Protein AF-X1NM64-F1 (afdb_monomer_lite)

Secondary structure (DSSP, 8-state):
-PPPPPEEEEEEEEETTEEEEEEEEE--TT--B----EEE-SSSSS--EEEEEBTTSEEEEEEEEETTEEEEEEEEE-S-S---EEEEE--SSSSS--EEEEEEE-TTT--EEEEEEEEEETTEEEEEEEEEE-S--

InterPro domains:
  IPR028994 Integrin alpha, N-terminal [SSF69318] (7-104)

Sequence (137 aa):
MLGDYIHLHVYESIGDNLYDKIAEITTSATHNSSSTLAFGDFDLDGQNEFVFGYTGGEYSIFECIGNNSYQEIILQTLSTLNIKDCFSVPDADGDGKIEFVVKGFVIPSAEIHAFIFEAIGDNTYEIIKTFNFPGGD

Foldseek 3Di:
DQADKDWDWDWDDPDDPDIDGLDTDIDHSNFHFAEDKAKQPQQPPPWMKIKGHGQAQWIWIKIDPDRSDIDTLDIDGDPAGAFYYKYKAQPPPVPRGIKIWTWHADPPFRKIKIFIWGDPHVSRIDGPDIDIDTPDD

pLDDT: mean 91.4, std 10.22, range [45.72, 98.56]

Organism: NCBI:txid412755

Radius of gyration: 15.7 Å; chains: 1; bounding box: 40×33×40 Å

Structure (mmCIF, N/CA/C/O backbone):
data_AF-X1NM64-F1
#
_entry.id   AF-X1NM64-F1
#
loop_
_atom_site.group_PDB
_atom_site.id
_atom_site.type_symbol
_atom_site.label_atom_id
_atom_site.label_alt_id
_atom_site.label_comp_id
_atom_site.label_asym_id
_atom_site.label_entity_id
_atom_site.label_seq_id
_atom_site.pdbx_PDB_ins_code
_atom_site.Cartn_x
_atom_site.Cartn_y
_atom_site.Cartn_z
_atom_site.occupancy
_atom_site.B_iso_or_equiv
_atom_site.auth_seq_id
_atom_site.auth_comp_id
_atom_site.auth_asym_id
_atom_site.auth_atom_id
_atom_site.pdbx_PDB_model_num
ATOM 1 N N . MET A 1 1 ? -0.684 15.856 -18.263 1.00 45.72 1 MET A N 1
ATOM 2 C CA . MET A 1 1 ? -1.879 15.157 -17.757 1.00 45.72 1 MET A CA 1
ATOM 3 C C . MET A 1 1 ? -2.063 15.662 -16.338 1.00 45.72 1 MET A C 1
ATOM 5 O O . MET A 1 1 ? -1.090 15.599 -15.599 1.00 45.72 1 MET A O 1
ATOM 9 N N . LEU A 1 2 ? -3.194 16.295 -16.011 1.00 51.62 2 LEU A N 1
ATOM 10 C CA . LEU A 1 2 ? -3.548 16.506 -14.601 1.00 51.62 2 LEU A CA 1
ATOM 11 C C . LEU A 1 2 ? -3.734 15.092 -14.031 1.00 51.62 2 LEU A C 1
ATOM 13 O O . LEU A 1 2 ? -4.363 14.286 -14.715 1.00 51.62 2 LEU A O 1
ATOM 17 N N . GLY A 1 3 ? -3.094 14.754 -12.917 1.00 56.97 3 GLY A N 1
ATOM 18 C CA . GLY A 1 3 ? -3.275 13.432 -12.329 1.00 56.97 3 GLY A CA 1
ATOM 19 C C . GLY A 1 3 ? -4.688 13.278 -11.766 1.00 56.97 3 GLY A C 1
ATOM 20 O O . GLY A 1 3 ? -5.370 14.270 -11.494 1.00 56.97 3 GLY A O 1
ATOM 21 N N . ASP A 1 4 ? -5.129 12.037 -11.623 1.00 64.44 4 ASP A N 1
ATOM 22 C CA . ASP A 1 4 ? -6.408 11.722 -10.992 1.00 64.44 4 ASP A CA 1
ATOM 23 C C . ASP A 1 4 ? -6.300 11.815 -9.463 1.00 64.44 4 ASP A C 1
ATOM 25 O O . ASP A 1 4 ? -5.242 11.600 -8.876 1.00 64.44 4 ASP A O 1
ATOM 29 N N . TYR A 1 5 ? -7.405 12.153 -8.805 1.00 70.62 5 TYR A N 1
ATOM 30 C CA . TYR A 1 5 ? -7.510 12.045 -7.353 1.00 70.62 5 TYR A CA 1
ATOM 31 C C . TYR A 1 5 ? -7.795 10.593 -6.974 1.00 70.62 5 TYR A C 1
ATOM 33 O O . TYR A 1 5 ? -8.625 9.936 -7.607 1.00 70.62 5 TYR A O 1
ATOM 41 N N . ILE A 1 6 ? -7.186 10.110 -5.894 1.00 76.44 6 ILE A N 1
ATOM 42 C CA . ILE A 1 6 ? -7.747 8.968 -5.172 1.00 76.44 6 ILE A CA 1
ATOM 43 C C . ILE A 1 6 ? -8.760 9.507 -4.188 1.00 76.44 6 ILE A C 1
ATOM 45 O O . ILE A 1 6 ? -8.446 10.431 -3.447 1.00 76.44 6 ILE A O 1
ATOM 49 N N . HIS A 1 7 ? -9.927 8.877 -4.146 1.00 85.25 7 HIS A N 1
ATOM 50 C CA . HIS A 1 7 ? -10.861 8.997 -3.038 1.00 85.25 7 HIS A CA 1
ATOM 51 C C . HIS A 1 7 ? -10.881 7.658 -2.309 1.00 85.25 7 HIS A C 1
ATOM 53 O O . HIS A 1 7 ? -11.488 6.696 -2.783 1.00 85.25 7 HIS A O 1
ATOM 59 N N . LEU A 1 8 ? -10.181 7.578 -1.180 1.00 87.12 8 LEU A N 1
ATOM 60 C CA . LEU A 1 8 ? -10.275 6.428 -0.294 1.00 87.12 8 LEU A CA 1
ATOM 61 C C . LEU A 1 8 ? -11.405 6.683 0.695 1.00 87.12 8 LEU A C 1
ATOM 63 O O . LEU A 1 8 ? -11.378 7.659 1.442 1.00 87.12 8 LEU A O 1
ATOM 67 N N . HIS A 1 9 ? -12.402 5.808 0.697 1.00 91.81 9 HIS A N 1
ATOM 68 C CA . HIS A 1 9 ? -13.498 5.856 1.656 1.00 91.81 9 HIS A CA 1
ATOM 69 C C . HIS A 1 9 ? -13.300 4.785 2.716 1.00 91.81 9 HIS A C 1
ATOM 71 O O . HIS A 1 9 ? -13.113 3.615 2.382 1.00 91.81 9 HIS A O 1
ATOM 77 N N . VAL A 1 10 ? -13.409 5.184 3.980 1.00 92.31 10 VAL A N 1
ATOM 78 C CA . VAL A 1 10 ? -13.388 4.259 5.110 1.00 92.31 10 VAL A CA 1
ATOM 79 C C . VAL A 1 10 ? -14.792 4.151 5.683 1.00 92.31 10 VAL A C 1
ATOM 81 O O . VAL A 1 10 ? -15.461 5.164 5.913 1.00 92.31 10 VAL A O 1
ATOM 84 N N . TYR A 1 11 ? -15.234 2.914 5.888 1.00 93.94 11 TYR A N 1
ATOM 85 C CA . TYR A 1 11 ? -16.544 2.591 6.434 1.00 93.94 11 TYR A CA 1
ATOM 86 C C . TYR A 1 11 ? -16.384 1.790 7.720 1.00 93.94 11 TYR A C 1
ATOM 88 O O . TYR A 1 11 ? -15.618 0.829 7.751 1.00 93.94 11 TYR A O 1
ATOM 96 N N . GLU A 1 12 ? -17.142 2.149 8.750 1.00 92.38 12 GLU A N 1
ATOM 97 C CA . GLU A 1 12 ? -17.162 1.441 10.030 1.00 92.38 12 GLU A CA 1
ATOM 98 C C . GLU A 1 12 ? -18.528 0.792 10.256 1.00 92.38 12 GLU A C 1
ATOM 100 O O . GLU A 1 12 ? -19.562 1.355 9.891 1.00 92.38 12 GLU A O 1
ATOM 105 N N . SER A 1 13 ? -18.529 -0.414 10.832 1.00 93.94 13 SER A N 1
ATOM 106 C CA . SER A 1 13 ? -19.763 -1.121 11.181 1.00 93.94 13 SER A CA 1
ATOM 107 C C . SER A 1 13 ? -20.439 -0.443 12.364 1.00 93.94 13 SER A C 1
ATOM 109 O O . SER A 1 13 ? -19.844 -0.296 13.428 1.00 93.94 13 SER A O 1
ATOM 111 N N . ILE A 1 14 ? -21.717 -0.119 12.207 1.00 94.88 14 ILE A N 1
ATOM 112 C CA . ILE A 1 14 ? -22.560 0.433 13.276 1.00 94.88 14 ILE A CA 1
ATOM 113 C C . ILE A 1 14 ? -23.542 -0.615 13.833 1.00 94.88 14 ILE A C 1
ATOM 115 O O . ILE A 1 14 ? -24.488 -0.275 14.543 1.00 94.88 14 ILE A O 1
ATOM 119 N N . GLY A 1 15 ? -23.311 -1.897 13.522 1.00 95.25 15 GLY A N 1
ATOM 120 C CA . GLY A 1 15 ? -24.152 -3.032 13.916 1.00 95.25 15 GLY A CA 1
ATOM 121 C C . GLY A 1 15 ? -25.099 -3.507 12.810 1.00 95.25 15 GLY A C 1
ATOM 122 O O . GLY A 1 15 ? -25.344 -2.804 11.839 1.00 95.25 15 GLY A O 1
ATOM 123 N N . ASP A 1 16 ? -25.617 -4.732 12.937 1.00 93.94 16 ASP A N 1
ATOM 124 C CA . ASP A 1 16 ? -26.655 -5.307 12.061 1.00 93.94 16 ASP A CA 1
ATOM 125 C C . ASP A 1 16 ? -26.396 -5.199 10.541 1.00 93.94 16 ASP A C 1
ATOM 127 O O . ASP A 1 16 ? -27.306 -4.938 9.754 1.00 93.94 16 ASP A O 1
ATOM 131 N N . ASN A 1 17 ? -25.154 -5.444 10.105 1.00 94.12 17 ASN A N 1
ATOM 132 C CA . ASN A 1 17 ? -24.716 -5.289 8.706 1.00 94.12 17 ASN A CA 1
ATOM 133 C C . ASN A 1 17 ? -24.889 -3.859 8.148 1.00 94.12 17 ASN A C 1
ATOM 135 O O . ASN A 1 17 ? -24.958 -3.675 6.931 1.00 94.12 17 ASN A O 1
ATOM 139 N N . LEU A 1 18 ? -24.975 -2.854 9.021 1.00 96.56 18 LEU A N 1
ATOM 140 C CA . LEU A 1 18 ? -24.992 -1.439 8.670 1.00 96.56 18 LEU A CA 1
ATOM 141 C C . LEU A 1 18 ? -23.594 -0.848 8.814 1.00 96.56 18 LEU A C 1
ATOM 143 O O . LEU A 1 18 ? -22.838 -1.210 9.717 1.00 96.56 18 LEU A O 1
ATOM 147 N N . TYR A 1 19 ? -23.284 0.090 7.926 1.00 96.69 19 TYR A N 1
ATOM 148 C CA . TYR A 1 19 ? -21.982 0.734 7.853 1.00 96.69 19 TYR A CA 1
ATOM 149 C C . TYR A 1 19 ? -22.148 2.220 7.562 1.00 96.69 19 TYR A C 1
ATOM 151 O O . TYR A 1 19 ? -22.892 2.585 6.648 1.00 96.69 19 TYR A O 1
ATOM 159 N N . ASP A 1 20 ? -21.406 3.053 8.286 1.00 96.56 20 ASP A N 1
ATOM 160 C CA . ASP A 1 20 ? -21.320 4.490 8.033 1.00 96.56 20 ASP A CA 1
ATOM 161 C C . ASP A 1 20 ? -19.982 4.836 7.383 1.00 96.56 20 ASP A C 1
ATOM 163 O O . ASP A 1 20 ? -18.942 4.283 7.742 1.00 96.56 20 ASP A O 1
ATOM 167 N N . LYS A 1 21 ? -19.994 5.777 6.426 1.00 95.50 21 LYS A N 1
ATOM 168 C CA . LYS A 1 21 ? -18.752 6.370 5.911 1.00 95.50 21 LYS A CA 1
ATOM 169 C C . LYS A 1 21 ? -18.194 7.299 6.985 1.00 95.50 21 LYS A C 1
ATOM 171 O O . LYS A 1 21 ? -18.755 8.369 7.213 1.00 95.50 21 LYS A O 1
ATOM 176 N N . ILE A 1 22 ? -17.088 6.903 7.598 1.00 95.06 22 ILE A N 1
ATOM 177 C CA . ILE A 1 22 ? -16.462 7.644 8.696 1.00 95.06 22 ILE A CA 1
ATOM 178 C C . ILE A 1 22 ? -15.353 8.584 8.227 1.00 95.06 22 ILE A C 1
ATOM 180 O O . ILE A 1 22 ? -15.103 9.602 8.868 1.00 95.06 22 ILE A O 1
ATOM 184 N N . ALA A 1 23 ? -14.724 8.281 7.089 1.00 92.50 23 ALA A N 1
ATOM 185 C CA . ALA A 1 23 ? -13.674 9.108 6.517 1.00 92.50 23 ALA A CA 1
ATOM 186 C C . ALA A 1 23 ? -13.660 9.049 4.987 1.00 92.50 23 ALA A C 1
ATOM 188 O O . ALA A 1 23 ? -14.070 8.069 4.358 1.00 92.50 23 ALA A O 1
ATOM 189 N N . GLU A 1 24 ? -13.159 10.128 4.398 1.00 92.06 24 GLU A N 1
ATOM 190 C CA . GLU A 1 24 ? -12.793 10.217 2.993 1.00 92.06 24 GLU A CA 1
ATOM 191 C C . GLU A 1 24 ? -11.430 10.897 2.904 1.00 92.06 24 GLU A C 1
ATOM 193 O O . GLU A 1 24 ? -11.247 12.010 3.396 1.00 92.06 24 GLU A O 1
ATOM 198 N N . ILE A 1 25 ? -10.477 10.212 2.287 1.00 87.88 25 ILE A N 1
ATOM 199 C CA . ILE A 1 25 ? -9.105 10.674 2.127 1.00 87.88 25 ILE A CA 1
ATOM 200 C C . ILE A 1 25 ? -8.891 10.935 0.649 1.00 87.88 25 ILE A C 1
ATOM 202 O O . ILE A 1 25 ? -9.128 10.064 -0.189 1.00 87.88 25 ILE A O 1
ATOM 206 N N . THR A 1 26 ? -8.468 12.157 0.336 1.00 86.19 26 THR A N 1
ATOM 207 C CA . THR A 1 26 ? -8.173 12.577 -1.032 1.00 86.19 26 THR A CA 1
ATOM 208 C C . THR A 1 26 ? -6.677 12.799 -1.196 1.00 86.19 26 THR A C 1
ATOM 210 O O . THR A 1 26 ? -6.101 13.627 -0.491 1.00 86.19 26 THR A O 1
ATOM 213 N N . THR A 1 27 ? -6.041 12.083 -2.123 1.00 78.50 27 THR A N 1
ATOM 214 C CA . THR A 1 27 ? -4.608 12.264 -2.409 1.00 78.50 27 THR A CA 1
ATOM 215 C C . THR A 1 27 ? -4.363 13.441 -3.353 1.00 78.50 27 THR A C 1
ATOM 217 O O . THR A 1 27 ? -5.276 13.946 -4.006 1.00 78.50 27 THR A O 1
ATOM 220 N N . SER A 1 28 ? -3.108 13.887 -3.458 1.00 75.44 28 SER A N 1
ATOM 221 C CA . SER A 1 28 ? -2.725 14.924 -4.426 1.00 75.44 28 SER A CA 1
ATOM 222 C C . SER A 1 28 ? -3.061 14.513 -5.867 1.00 75.44 28 SER A C 1
ATOM 224 O O . SER A 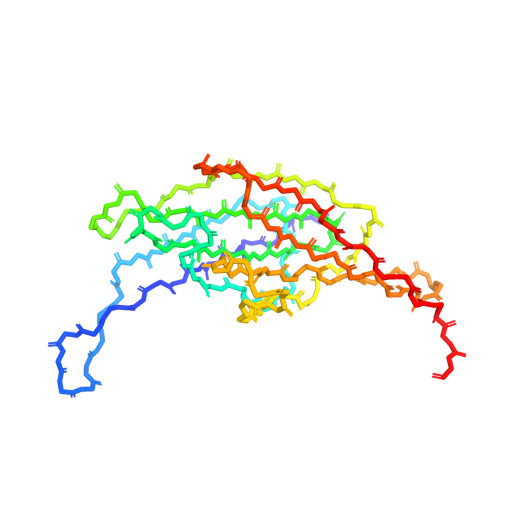1 28 ? -2.742 13.399 -6.284 1.00 75.44 28 SER A O 1
ATOM 226 N N . ALA A 1 29 ? -3.587 15.461 -6.655 1.00 66.62 29 ALA A N 1
ATOM 227 C CA . ALA A 1 29 ? -3.910 15.337 -8.086 1.00 66.62 29 ALA A CA 1
ATOM 228 C C . ALA A 1 29 ? -2.686 15.143 -9.002 1.00 66.62 29 ALA A C 1
ATOM 230 O O . ALA A 1 29 ? -2.746 15.383 -10.204 1.00 66.62 29 ALA A O 1
ATOM 231 N N . THR A 1 30 ? -1.523 14.825 -8.447 1.00 70.12 30 THR A N 1
ATOM 232 C CA . THR A 1 30 ? -0.303 14.533 -9.204 1.00 70.12 30 THR A CA 1
ATOM 233 C C . THR A 1 30 ? -0.102 13.039 -9.411 1.00 70.12 30 THR A C 1
ATOM 235 O O . THR A 1 30 ? 0.736 12.667 -10.229 1.00 70.12 30 THR A O 1
ATOM 238 N N . HIS A 1 31 ? -0.868 12.186 -8.725 1.00 71.12 31 HIS A N 1
ATOM 239 C CA . HIS A 1 31 ? -0.632 10.748 -8.710 1.00 71.12 31 HIS A CA 1
ATOM 2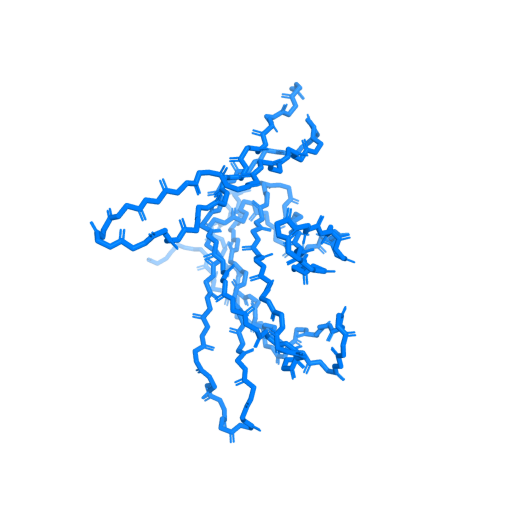40 C C . HIS A 1 31 ? -1.827 9.972 -9.271 1.00 71.12 31 HIS A C 1
ATOM 242 O O . HIS A 1 31 ? -2.896 9.960 -8.676 1.00 71.12 31 HIS A O 1
ATOM 248 N N . ASN A 1 32 ? -1.646 9.261 -10.387 1.00 75.56 32 ASN A N 1
ATOM 249 C CA . ASN A 1 32 ? -2.697 8.380 -10.903 1.00 75.56 32 ASN A CA 1
ATOM 250 C C . ASN A 1 32 ? -2.624 7.045 -10.169 1.00 75.56 32 ASN A C 1
ATOM 252 O O . ASN A 1 32 ? -1.633 6.323 -10.293 1.00 75.56 32 ASN A O 1
ATOM 256 N N . SER A 1 33 ? -3.650 6.709 -9.399 1.00 66.50 33 SER A N 1
ATOM 257 C CA . SER A 1 33 ? -3.694 5.419 -8.716 1.00 66.50 33 SER A CA 1
ATOM 258 C C . SER A 1 33 ? -4.173 4.304 -9.612 1.00 66.50 33 SER A C 1
ATOM 260 O O . SER A 1 33 ? -4.989 4.503 -10.511 1.00 66.50 33 SER A O 1
ATOM 262 N N . SER A 1 34 ? -3.676 3.106 -9.335 1.00 72.44 34 SER A N 1
ATOM 263 C CA . SER A 1 34 ? -4.100 1.908 -10.044 1.00 72.44 34 SER A CA 1
ATOM 264 C C . SER A 1 34 ? -4.193 0.683 -9.137 1.00 72.44 34 SER A C 1
ATOM 266 O O . SER A 1 34 ? -4.627 -0.362 -9.626 1.00 72.44 34 SER A O 1
ATOM 268 N N . SER A 1 35 ? -3.804 0.760 -7.860 1.00 90.44 35 SER A N 1
ATOM 269 C CA . SER A 1 35 ? -3.599 -0.447 -7.060 1.00 90.44 35 SER A CA 1
ATOM 270 C C . SER A 1 35 ? -4.816 -0.905 -6.257 1.00 90.44 35 SER A C 1
ATOM 272 O O . SER A 1 35 ? -5.732 -0.137 -5.970 1.00 90.44 35 SER A O 1
ATOM 274 N N . THR A 1 36 ? -4.791 -2.171 -5.843 1.00 94.06 36 THR A N 1
ATOM 275 C CA . THR A 1 36 ? -5.531 -2.636 -4.659 1.00 94.06 36 THR A CA 1
ATOM 276 C C . THR A 1 36 ? -4.950 -2.033 -3.368 1.00 94.06 36 THR A C 1
ATOM 278 O O . THR A 1 36 ? -3.986 -1.265 -3.417 1.00 94.06 36 THR A O 1
ATOM 281 N N . LEU A 1 37 ? -5.539 -2.373 -2.219 1.00 93.56 37 LEU A N 1
ATOM 282 C CA . LEU A 1 37 ? -5.126 -1.914 -0.890 1.00 93.56 37 LEU A CA 1
ATOM 283 C C . LEU A 1 37 ? -4.568 -3.081 -0.065 1.00 93.56 37 LEU A C 1
ATOM 285 O O . LEU A 1 37 ? -5.204 -4.135 0.006 1.00 93.56 37 LEU A O 1
ATOM 289 N N . ALA A 1 38 ? -3.433 -2.867 0.601 1.00 96.81 38 ALA A N 1
ATOM 290 C CA . ALA A 1 38 ? -3.084 -3.626 1.801 1.00 96.81 38 ALA A CA 1
ATOM 291 C C . ALA A 1 38 ? -3.699 -2.932 3.021 1.00 96.81 38 ALA A C 1
ATOM 293 O O . ALA A 1 38 ? -3.837 -1.708 3.018 1.00 96.81 38 ALA A O 1
ATOM 294 N N . PHE A 1 39 ? -4.075 -3.707 4.034 1.00 95.31 39 PHE A N 1
ATOM 295 C CA . PHE A 1 39 ? -4.685 -3.215 5.268 1.00 95.31 39 PHE A CA 1
ATOM 296 C C . PHE A 1 39 ? -4.343 -4.127 6.452 1.00 95.31 39 PHE A C 1
ATOM 298 O O . PHE A 1 39 ? -4.448 -5.354 6.326 1.00 95.31 39 PHE A O 1
ATOM 305 N N . GLY A 1 40 ? -3.976 -3.544 7.587 1.00 95.56 40 GLY A N 1
ATOM 306 C CA . GLY A 1 40 ? -3.655 -4.258 8.823 1.00 95.56 40 GLY A CA 1
ATOM 307 C C . GLY A 1 40 ? -2.874 -3.377 9.793 1.00 95.56 40 GLY A C 1
ATOM 308 O O . GLY A 1 40 ? -2.438 -2.307 9.398 1.00 95.56 40 GLY A O 1
ATOM 309 N N . ASP A 1 41 ? -2.735 -3.845 11.029 1.00 96.94 41 ASP A N 1
ATOM 310 C CA . ASP A 1 41 ? -1.834 -3.306 12.057 1.00 96.94 41 ASP A CA 1
ATOM 311 C C . ASP A 1 41 ? -0.445 -3.921 11.825 1.00 96.94 41 ASP A C 1
ATOM 313 O O . ASP A 1 41 ? -0.162 -5.041 12.265 1.00 96.94 41 ASP A O 1
ATOM 317 N N . PHE A 1 42 ? 0.355 -3.282 10.972 1.00 97.69 42 PHE A N 1
ATOM 318 C CA . PHE A 1 42 ? 1.628 -3.817 10.489 1.00 97.69 42 PHE A CA 1
ATOM 319 C C . PHE A 1 42 ? 2.777 -3.568 11.467 1.00 97.69 42 PHE A C 1
ATOM 321 O O . PHE A 1 42 ? 3.723 -4.358 11.488 1.00 97.69 42 PHE A O 1
ATOM 328 N N . ASP A 1 43 ? 2.721 -2.499 12.263 1.00 97.19 43 ASP A N 1
ATOM 329 C CA . ASP A 1 43 ? 3.747 -2.168 13.260 1.00 97.19 43 ASP A CA 1
ATOM 330 C C . ASP A 1 43 ? 3.376 -2.525 14.711 1.00 97.19 43 ASP A C 1
ATOM 332 O O . ASP A 1 43 ? 4.225 -2.414 15.603 1.00 97.19 43 ASP A O 1
ATOM 336 N N . LEU A 1 44 ? 2.194 -3.119 14.916 1.00 96.69 44 LEU A N 1
ATOM 337 C CA . LEU A 1 44 ? 1.716 -3.727 16.162 1.00 96.69 44 LEU A CA 1
ATOM 338 C C . LEU A 1 44 ? 1.453 -2.719 17.286 1.00 96.69 44 LEU A C 1
ATOM 340 O O . LEU A 1 44 ? 1.610 -3.044 18.473 1.00 96.69 44 LEU A O 1
ATOM 344 N N . ASP A 1 45 ? 1.049 -1.503 16.935 1.00 96.75 45 ASP A N 1
ATOM 345 C CA . ASP A 1 45 ? 0.706 -0.458 17.896 1.00 96.75 45 ASP A CA 1
ATOM 346 C C . ASP A 1 45 ? -0.794 -0.461 18.287 1.00 96.75 45 ASP A C 1
ATOM 348 O O . ASP A 1 45 ? -1.203 0.204 19.249 1.00 96.75 45 ASP A O 1
ATOM 352 N N . GLY A 1 46 ? -1.603 -1.291 17.618 1.00 95.44 46 GLY A N 1
ATOM 353 C CA . GLY A 1 46 ? -3.044 -1.429 17.829 1.00 95.44 46 GLY A CA 1
ATOM 354 C C . GLY A 1 46 ? -3.898 -0.511 16.953 1.00 95.44 46 GLY A C 1
ATOM 355 O O . GLY A 1 46 ? -5.131 -0.513 17.086 1.00 95.44 46 GLY A O 1
ATOM 356 N N . GLN A 1 47 ? -3.276 0.273 16.082 1.00 95.56 47 GLN A N 1
ATOM 357 C CA . GLN A 1 47 ? -3.898 1.064 15.037 1.00 95.56 47 GLN A CA 1
ATOM 358 C C . GLN A 1 47 ? -3.716 0.339 13.694 1.00 95.56 47 GLN A C 1
ATOM 360 O O . GLN A 1 47 ? -2.912 -0.567 13.569 1.00 95.56 47 GLN A O 1
ATOM 365 N N . ASN A 1 48 ? -4.593 0.606 12.721 1.00 94.81 48 ASN A N 1
ATOM 366 C CA . ASN A 1 48 ? -4.478 -0.042 11.411 1.00 94.81 48 ASN A CA 1
ATOM 367 C C . ASN A 1 48 ? -3.924 0.940 10.391 1.00 94.81 48 ASN A C 1
ATOM 369 O O . ASN A 1 48 ? -4.386 2.087 10.308 1.00 94.81 48 ASN A O 1
ATOM 373 N N . GLU A 1 49 ? -3.112 0.409 9.489 1.00 96.56 49 GLU A N 1
ATOM 374 C CA . GLU A 1 49 ? -2.595 1.110 8.336 1.00 96.56 49 GLU A CA 1
ATOM 375 C C . GLU A 1 49 ? -3.270 0.629 7.053 1.00 96.56 49 GLU A C 1
ATOM 377 O O . GLU A 1 49 ? -3.862 -0.454 6.956 1.00 96.56 49 GLU A O 1
ATOM 382 N N . PHE A 1 50 ? -3.142 1.441 6.009 1.00 94.00 50 PHE A N 1
ATOM 383 C CA . PHE A 1 50 ? -3.436 1.041 4.641 1.00 94.00 50 PHE A CA 1
ATOM 384 C C . PHE A 1 50 ? -2.340 1.484 3.686 1.00 94.00 50 PHE A C 1
ATOM 386 O O . PHE A 1 50 ? -1.809 2.594 3.770 1.00 94.00 50 PHE A O 1
ATOM 393 N N . VAL A 1 51 ? -2.051 0.605 2.727 1.00 96.00 51 VAL A N 1
ATOM 394 C CA . VAL A 1 51 ? -1.012 0.798 1.716 1.00 96.00 51 VAL A CA 1
ATOM 395 C C . VAL A 1 51 ? -1.622 0.702 0.332 1.00 96.00 51 VAL A C 1
ATOM 397 O O . VAL A 1 51 ? -2.334 -0.250 0.009 1.00 96.00 51 VAL A O 1
ATOM 400 N N . PHE A 1 52 ? -1.297 1.662 -0.519 1.00 94.06 52 PHE A N 1
ATOM 401 C CA . PHE A 1 52 ? -1.644 1.643 -1.935 1.00 94.06 52 PHE A CA 1
ATOM 402 C C . PHE A 1 52 ? -0.564 2.357 -2.743 1.00 94.06 52 PHE A C 1
ATOM 404 O O . PHE A 1 52 ? 0.278 3.070 -2.199 1.00 94.06 52 PHE A O 1
ATOM 411 N N . GLY A 1 53 ? -0.575 2.157 -4.056 1.00 93.75 53 GLY A N 1
ATOM 412 C CA . GLY A 1 53 ? 0.406 2.740 -4.949 1.00 93.75 53 GLY A CA 1
ATOM 413 C C . GLY A 1 53 ? -0.165 3.354 -6.211 1.00 93.75 53 GLY A C 1
ATOM 414 O O . GLY A 1 53 ? -1.356 3.280 -6.539 1.00 93.75 53 GLY A O 1
ATOM 415 N N . TYR A 1 54 ? 0.750 4.001 -6.913 1.00 92.38 54 TYR A N 1
ATOM 416 C CA . TYR A 1 54 ? 0.476 4.867 -8.039 1.00 92.38 54 TYR A CA 1
ATOM 417 C C . TYR A 1 54 ? 1.236 4.402 -9.281 1.00 92.38 54 TYR A C 1
ATOM 419 O O . TYR A 1 54 ? 2.185 3.611 -9.239 1.00 92.38 54 TYR A O 1
ATOM 427 N N . THR A 1 55 ? 0.821 4.903 -10.443 1.00 91.19 55 THR A N 1
ATOM 428 C CA . THR A 1 55 ? 1.404 4.485 -11.720 1.00 91.19 55 THR A CA 1
ATOM 429 C C . THR A 1 55 ? 2.858 4.916 -11.904 1.00 91.19 55 THR A C 1
ATOM 431 O O . THR A 1 55 ? 3.563 4.301 -12.700 1.00 91.19 55 THR A O 1
ATOM 434 N N . GLY A 1 56 ? 3.314 5.958 -11.201 1.00 91.56 56 GLY A N 1
ATOM 435 C CA . GLY A 1 56 ? 4.698 6.437 -11.271 1.00 91.56 56 GLY A CA 1
ATOM 436 C C . GLY A 1 56 ? 5.683 5.621 -10.430 1.00 91.56 56 GLY A C 1
ATOM 437 O O . GLY A 1 56 ? 6.873 5.918 -10.449 1.00 91.56 56 GLY A O 1
ATOM 438 N N . GLY A 1 57 ? 5.215 4.573 -9.740 1.00 93.25 57 GLY A N 1
ATOM 439 C CA . GLY A 1 57 ? 6.039 3.779 -8.826 1.00 93.25 57 GLY A CA 1
ATOM 440 C C . GLY A 1 57 ? 6.036 4.314 -7.396 1.00 93.25 57 GLY A C 1
ATOM 441 O O . GLY A 1 57 ? 6.717 3.755 -6.537 1.00 93.25 57 GLY A O 1
ATOM 442 N N . GLU A 1 58 ? 5.280 5.376 -7.122 1.00 94.25 58 GLU A N 1
ATOM 443 C CA . GLU A 1 58 ? 5.061 5.863 -5.770 1.00 94.25 58 GLU A CA 1
ATOM 444 C C . GLU A 1 58 ? 4.110 4.946 -4.993 1.00 94.25 58 GLU A C 1
ATOM 446 O O . GLU A 1 58 ? 3.214 4.320 -5.566 1.00 94.25 58 GLU A O 1
ATOM 451 N N . TYR A 1 59 ? 4.255 4.914 -3.676 1.00 94.69 59 TYR A N 1
ATOM 452 C CA . TYR A 1 59 ? 3.309 4.298 -2.757 1.00 94.69 59 TYR A CA 1
ATOM 453 C C . TYR A 1 59 ? 3.120 5.176 -1.526 1.00 94.69 59 TYR A C 1
ATOM 455 O O . TYR A 1 59 ? 4.034 5.904 -1.127 1.00 94.69 59 TYR A O 1
ATOM 463 N N . SER A 1 60 ? 1.928 5.086 -0.947 1.00 94.75 60 SER A N 1
ATOM 464 C CA . SER A 1 60 ? 1.580 5.744 0.303 1.00 94.75 60 SER A CA 1
ATOM 465 C C . SER A 1 60 ? 1.288 4.709 1.377 1.00 94.75 60 SER A C 1
ATOM 467 O O . SER A 1 60 ? 0.670 3.681 1.089 1.00 94.75 60 SER A O 1
ATOM 469 N N . ILE A 1 61 ? 1.686 5.018 2.609 1.00 96.06 61 ILE A N 1
ATOM 470 C CA . ILE A 1 61 ? 1.179 4.363 3.815 1.00 96.06 61 ILE A CA 1
ATOM 471 C C . ILE A 1 61 ? 0.484 5.425 4.647 1.00 96.06 61 ILE A C 1
ATOM 473 O O . ILE A 1 61 ? 1.021 6.517 4.860 1.00 96.06 61 ILE A O 1
ATOM 477 N N . PHE A 1 62 ? -0.714 5.099 5.095 1.00 95.50 62 PHE A N 1
ATOM 478 C CA . PHE A 1 62 ? -1.459 5.906 6.038 1.00 95.50 62 PHE A CA 1
ATOM 479 C C . PHE A 1 62 ? -1.758 5.089 7.279 1.00 95.50 62 PHE A C 1
ATOM 481 O O . PHE A 1 62 ? -2.082 3.912 7.162 1.00 95.50 62 PHE A O 1
ATOM 488 N N . GLU A 1 63 ? -1.744 5.758 8.419 1.00 96.56 63 GLU A N 1
ATOM 489 C CA . GLU A 1 63 ? -2.038 5.201 9.733 1.00 96.56 63 GLU A CA 1
ATOM 490 C C . GLU A 1 63 ? -3.354 5.788 10.258 1.00 96.56 63 GLU A C 1
ATOM 492 O O . GLU A 1 63 ? -3.676 6.963 10.021 1.00 96.56 63 GLU A O 1
ATOM 497 N N . CYS A 1 64 ? -4.130 4.976 10.968 1.00 95.44 64 CYS A N 1
ATOM 498 C CA . CYS A 1 64 ? -5.193 5.454 11.841 1.00 95.44 64 CYS A CA 1
ATOM 499 C C . CYS A 1 64 ? -4.561 6.079 13.087 1.00 95.44 64 CYS A C 1
ATOM 501 O O . CYS A 1 64 ? -3.962 5.368 13.863 1.00 95.44 64 CYS A O 1
ATOM 503 N N . ILE A 1 65 ? -4.731 7.377 13.321 1.00 95.00 65 ILE A N 1
ATOM 504 C CA . ILE A 1 65 ? -4.131 8.072 14.483 1.00 95.00 65 ILE A CA 1
ATOM 505 C C . ILE A 1 65 ? -5.159 8.361 15.591 1.00 95.00 65 ILE A C 1
ATOM 507 O O . ILE A 1 65 ? -4.989 9.251 16.433 1.00 95.00 65 ILE A O 1
ATOM 511 N N . GLY A 1 66 ? -6.316 7.701 15.514 1.00 91.12 66 GLY A N 1
ATOM 512 C CA . GLY A 1 66 ? -7.441 7.873 16.424 1.00 91.12 66 GLY A CA 1
ATOM 513 C C . GLY A 1 66 ? -8.797 7.710 15.740 1.00 91.12 66 GLY A C 1
ATOM 514 O O . GLY A 1 66 ? -8.903 7.391 14.560 1.00 91.12 66 GLY A O 1
ATOM 515 N N . ASN A 1 67 ? -9.868 7.959 16.497 1.00 90.06 67 ASN A N 1
ATOM 516 C CA . ASN A 1 67 ? -11.237 7.748 16.026 1.00 90.06 67 ASN A CA 1
ATOM 517 C C . ASN A 1 67 ? -11.538 8.541 14.742 1.00 90.06 67 ASN A C 1
ATOM 519 O O . ASN A 1 67 ? -11.588 9.774 14.772 1.00 90.06 67 ASN A O 1
ATOM 523 N N . ASN A 1 68 ? -11.781 7.825 13.642 1.00 90.62 68 ASN A N 1
ATOM 524 C CA . ASN A 1 68 ? -12.088 8.369 12.316 1.00 90.62 68 ASN A CA 1
ATOM 525 C C . ASN A 1 68 ? -11.024 9.342 11.774 1.00 90.62 68 ASN A C 1
ATOM 527 O O . ASN A 1 68 ? -11.341 10.216 10.965 1.00 90.62 68 ASN A O 1
ATOM 531 N N . SER A 1 69 ? -9.774 9.219 12.232 1.00 92.12 69 SER A N 1
ATOM 532 C CA . SER A 1 69 ? -8.680 10.128 11.894 1.00 92.12 69 SER A CA 1
ATOM 533 C C . SER A 1 69 ? -7.510 9.361 11.302 1.00 92.12 69 SER A C 1
ATOM 535 O O . SER A 1 69 ? -7.039 8.394 11.888 1.00 92.12 69 SER A O 1
ATOM 537 N N . TYR A 1 70 ? -7.013 9.837 10.163 1.00 93.81 70 TYR A N 1
ATOM 538 C CA . TYR A 1 70 ? -5.982 9.157 9.390 1.00 93.81 70 TYR A CA 1
ATOM 539 C C . TYR A 1 70 ? -4.919 10.138 8.915 1.00 93.81 70 TYR A C 1
ATOM 541 O O . TYR A 1 70 ? -5.239 11.277 8.558 1.00 93.81 70 TYR A O 1
ATOM 549 N N . GLN A 1 71 ? -3.672 9.686 8.869 1.00 94.25 71 GLN A N 1
ATOM 550 C CA . GLN A 1 71 ? -2.532 10.494 8.451 1.00 94.25 71 GLN A CA 1
ATOM 551 C C . GLN A 1 71 ? -1.661 9.726 7.459 1.00 94.25 71 GLN A C 1
ATOM 553 O O . GLN A 1 71 ? -1.377 8.557 7.671 1.00 94.25 71 GLN A O 1
ATOM 558 N N . GLU A 1 72 ? -1.209 10.394 6.393 1.00 94.12 72 GLU A N 1
ATOM 559 C CA . GLU A 1 72 ? -0.168 9.854 5.512 1.00 94.12 72 GLU A CA 1
ATOM 560 C C . GLU A 1 72 ? 1.174 9.910 6.248 1.00 94.12 72 GLU A C 1
ATOM 562 O O . GLU A 1 72 ? 1.688 10.997 6.530 1.00 94.12 72 GLU A O 1
ATOM 567 N N . ILE A 1 73 ? 1.723 8.748 6.583 1.00 96.44 73 ILE A N 1
ATOM 568 C CA . ILE A 1 73 ? 2.997 8.625 7.301 1.00 96.44 73 ILE A CA 1
ATOM 569 C C . ILE A 1 73 ? 4.170 8.462 6.329 1.00 96.44 73 ILE A C 1
ATOM 571 O O . ILE A 1 73 ? 5.284 8.905 6.608 1.00 96.44 73 ILE A O 1
ATOM 575 N N . ILE A 1 74 ? 3.921 7.874 5.153 1.00 95.81 74 ILE A N 1
ATOM 576 C CA . ILE A 1 74 ? 4.929 7.607 4.126 1.00 95.81 74 ILE A CA 1
ATOM 577 C C . ILE A 1 74 ? 4.356 7.941 2.753 1.00 95.81 74 ILE A C 1
ATOM 579 O O . ILE A 1 74 ? 3.269 7.494 2.406 1.00 95.81 74 ILE A O 1
ATOM 583 N N . LEU A 1 75 ? 5.153 8.654 1.955 1.00 94.19 75 LEU A N 1
ATOM 584 C CA . LEU A 1 75 ? 5.019 8.769 0.506 1.00 94.19 75 LEU A CA 1
ATOM 585 C C . LEU A 1 75 ? 6.413 8.608 -0.107 1.00 94.19 75 LEU A C 1
ATOM 587 O O . LEU A 1 75 ? 7.277 9.472 0.060 1.00 94.19 75 LEU A O 1
ATOM 591 N N . GLN A 1 76 ? 6.655 7.486 -0.779 1.00 95.75 76 GLN A N 1
ATOM 592 C CA . GLN A 1 76 ? 7.967 7.138 -1.334 1.00 95.75 76 GLN A CA 1
ATOM 593 C C . GLN A 1 76 ? 7.842 6.497 -2.714 1.00 95.75 76 GLN A C 1
ATOM 595 O O . GLN A 1 76 ? 6.755 6.122 -3.137 1.00 95.75 76 GLN A O 1
ATOM 600 N N . THR A 1 77 ? 8.963 6.375 -3.427 1.00 96.06 77 THR A N 1
ATOM 601 C CA . THR A 1 77 ? 9.023 5.805 -4.780 1.00 96.06 77 THR A CA 1
ATOM 602 C C . THR A 1 77 ? 9.867 4.542 -4.789 1.00 96.06 77 THR A C 1
ATOM 604 O O . THR A 1 77 ? 10.999 4.537 -4.305 1.00 96.06 77 THR A O 1
ATOM 607 N N . LEU A 1 78 ? 9.333 3.481 -5.388 1.00 97.25 78 LEU A N 1
ATOM 608 C CA . LEU A 1 78 ? 10.033 2.221 -5.606 1.00 97.25 78 LEU A CA 1
ATOM 609 C C . LEU A 1 78 ? 10.698 2.187 -6.979 1.00 97.25 78 LEU A C 1
ATOM 611 O O . LEU A 1 78 ? 10.322 2.906 -7.901 1.00 97.25 78 LEU A O 1
ATOM 615 N N . SER A 1 79 ? 11.671 1.292 -7.148 1.00 96.00 79 SER A N 1
ATOM 616 C CA . SER A 1 79 ? 12.314 1.009 -8.436 1.00 96.00 79 SER A CA 1
ATOM 617 C C . SER A 1 79 ? 11.418 0.155 -9.351 1.00 96.00 79 SER A C 1
ATOM 619 O O . SER A 1 79 ? 11.804 -0.899 -9.855 1.00 96.00 79 SER A O 1
ATOM 621 N N . THR A 1 80 ? 10.180 0.594 -9.558 1.00 95.44 80 THR A N 1
ATOM 622 C CA . THR A 1 80 ? 9.200 0.002 -10.472 1.00 95.44 80 THR A CA 1
ATOM 623 C C . THR A 1 80 ? 8.281 1.093 -11.018 1.00 95.44 80 THR A C 1
ATOM 625 O O . THR A 1 80 ? 8.404 2.257 -10.656 1.00 95.44 80 THR A O 1
ATOM 628 N N . LEU A 1 81 ? 7.358 0.721 -11.896 1.00 94.62 81 LEU A N 1
ATOM 629 C CA . LEU A 1 81 ? 6.274 1.578 -12.369 1.00 94.62 81 LEU A CA 1
ATOM 630 C C . LEU A 1 81 ? 4.951 0.824 -12.221 1.00 94.62 81 LEU A C 1
ATOM 632 O O . LEU A 1 81 ? 4.936 -0.358 -11.884 1.00 94.62 81 LEU A O 1
ATOM 636 N N . ASN A 1 82 ? 3.838 1.497 -12.500 1.00 93.88 82 ASN A N 1
ATOM 637 C CA . ASN A 1 82 ? 2.513 0.883 -12.593 1.00 93.88 82 ASN A CA 1
ATOM 638 C C . ASN A 1 82 ? 2.180 -0.011 -11.391 1.00 93.88 82 ASN A C 1
ATOM 640 O O . ASN A 1 82 ? 1.826 -1.179 -11.575 1.00 93.88 82 ASN A O 1
ATOM 644 N N . ILE A 1 83 ? 2.309 0.512 -10.166 1.00 95.19 83 ILE A N 1
ATOM 645 C CA . ILE A 1 83 ? 1.924 -0.260 -8.983 1.00 95.19 83 ILE A CA 1
ATOM 646 C C . ILE A 1 83 ? 0.442 -0.613 -9.096 1.00 95.19 83 ILE A C 1
ATOM 648 O O . ILE A 1 83 ? -0.413 0.255 -9.299 1.00 95.19 83 ILE A O 1
ATOM 652 N N . LYS A 1 84 ? 0.162 -1.915 -9.040 1.00 93.00 84 LYS A N 1
ATOM 653 C CA . LYS A 1 84 ? -1.140 -2.487 -9.384 1.00 93.00 84 LYS A CA 1
ATOM 654 C C . LYS A 1 84 ? -1.716 -3.370 -8.294 1.00 93.00 84 LYS A C 1
ATOM 656 O O . LYS A 1 84 ? -2.933 -3.402 -8.150 1.00 93.00 84 LYS A O 1
ATOM 661 N N . ASP A 1 85 ? -0.866 -4.014 -7.506 1.00 95.12 85 ASP A N 1
ATOM 662 C CA . ASP A 1 85 ? -1.328 -4.830 -6.393 1.00 95.12 85 ASP A CA 1
ATOM 663 C C . ASP A 1 85 ? -0.604 -4.403 -5.123 1.00 95.12 85 ASP A C 1
ATOM 665 O O . ASP A 1 85 ? 0.624 -4.457 -5.053 1.00 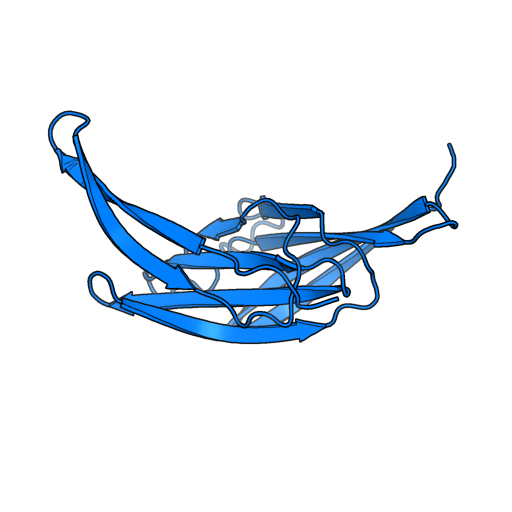95.12 85 ASP A O 1
ATOM 669 N N . CYS A 1 86 ? -1.388 -3.997 -4.133 1.00 97.25 86 CYS A N 1
ATOM 670 C CA . CYS A 1 86 ? -0.971 -3.944 -2.741 1.00 97.25 86 CYS A CA 1
ATOM 671 C C . CYS A 1 86 ? -1.858 -4.899 -1.943 1.00 97.25 86 CYS A C 1
ATOM 673 O O . CYS A 1 86 ? -3.077 -4.904 -2.140 1.00 97.25 86 CYS A O 1
ATOM 675 N N . PHE A 1 87 ? -1.268 -5.737 -1.096 1.00 97.62 87 PHE A N 1
ATOM 676 C CA . PHE A 1 87 ? -2.013 -6.685 -0.266 1.00 97.62 87 PHE A CA 1
ATOM 677 C C . PHE A 1 87 ? -1.229 -7.065 0.991 1.00 97.62 87 PHE A C 1
ATOM 679 O O . PHE A 1 87 ? 0.001 -7.070 0.980 1.00 97.62 87 PHE A O 1
ATOM 686 N N . SER A 1 88 ? -1.955 -7.396 2.056 1.00 97.62 88 SER A N 1
ATOM 687 C CA . SER A 1 88 ? -1.385 -7.882 3.315 1.00 97.62 88 SER A CA 1
ATOM 688 C C . SER A 1 88 ? -1.037 -9.364 3.209 1.00 97.62 88 SER A C 1
ATOM 690 O O . SER A 1 88 ? -1.744 -10.133 2.548 1.00 97.62 88 SER A O 1
ATOM 692 N N . VAL A 1 89 ? 0.026 -9.772 3.887 1.00 95.06 89 VAL A N 1
ATOM 693 C CA . VAL A 1 89 ? 0.464 -11.160 4.009 1.00 95.06 89 VAL A CA 1
ATOM 694 C C . VAL A 1 89 ? 0.527 -11.480 5.500 1.00 95.06 89 VAL A C 1
ATOM 696 O O . VAL A 1 89 ? 1.235 -10.790 6.222 1.00 95.06 89 VAL A O 1
ATOM 699 N N . PRO A 1 90 ? -0.226 -12.478 5.992 1.00 91.81 90 PRO A N 1
ATOM 700 C CA . PRO A 1 90 ? -0.102 -12.893 7.385 1.00 91.81 90 PRO A CA 1
ATOM 701 C C . PRO A 1 90 ? 1.315 -13.400 7.653 1.00 91.81 90 PRO A C 1
ATOM 703 O O . PRO A 1 90 ? 1.785 -14.171 6.817 1.00 91.81 90 PRO A O 1
ATOM 706 N N . ASP A 1 91 ? 1.890 -13.026 8.802 1.00 95.06 91 ASP A N 1
ATOM 707 C CA . ASP A 1 91 ? 3.147 -13.504 9.416 1.00 95.06 91 ASP A CA 1
ATOM 708 C C . ASP A 1 91 ? 3.834 -14.640 8.644 1.00 95.06 91 ASP A C 1
ATOM 710 O O . ASP A 1 91 ? 3.672 -15.834 8.941 1.00 95.06 91 ASP A O 1
ATOM 714 N N . ALA A 1 92 ? 4.500 -14.273 7.548 1.00 91.19 92 ALA A N 1
ATOM 715 C CA . ALA A 1 92 ? 4.934 -15.226 6.536 1.00 91.19 92 ALA A CA 1
ATOM 716 C C . ALA A 1 92 ? 6.199 -15.965 6.965 1.00 91.19 92 ALA A C 1
ATOM 718 O O . ALA A 1 92 ? 6.467 -17.070 6.472 1.00 91.19 92 ALA A O 1
ATOM 719 N N . ASP A 1 93 ? 6.984 -15.355 7.849 1.00 94.19 93 ASP A N 1
ATOM 720 C CA . ASP A 1 93 ? 8.237 -15.893 8.355 1.00 94.19 93 ASP A CA 1
ATOM 721 C C . ASP A 1 93 ? 8.16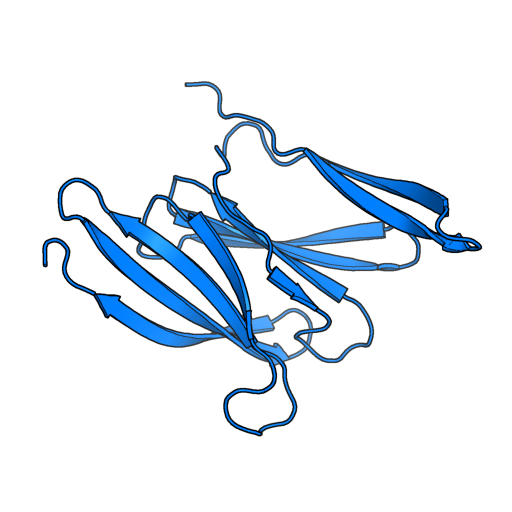9 -16.356 9.822 1.00 94.19 93 ASP A C 1
ATOM 723 O O . ASP A 1 93 ? 9.055 -17.101 10.260 1.00 94.19 93 ASP A O 1
ATOM 727 N N . GLY A 1 94 ? 7.072 -16.069 10.527 1.00 96.00 94 GLY A N 1
ATOM 728 C CA . GLY A 1 94 ? 6.782 -16.569 11.866 1.00 96.00 94 GLY A CA 1
ATOM 729 C C . GLY A 1 94 ? 7.397 -15.730 12.985 1.00 96.00 94 GLY A C 1
ATOM 730 O O . GLY A 1 94 ? 7.648 -16.279 14.067 1.00 96.00 94 GLY A O 1
ATOM 731 N N . ASP A 1 95 ? 7.700 -14.455 12.736 1.00 95.62 95 ASP A N 1
ATOM 732 C CA . ASP A 1 95 ? 8.257 -13.530 13.724 1.00 95.62 95 ASP A CA 1
ATOM 733 C C . ASP A 1 95 ? 7.181 -12.825 14.578 1.00 95.62 95 ASP A C 1
ATOM 735 O O . ASP A 1 95 ? 7.495 -12.242 15.623 1.00 95.62 95 ASP A O 1
ATOM 739 N N . GLY A 1 96 ? 5.907 -12.978 14.202 1.00 94.88 96 GLY A N 1
ATOM 740 C CA . GLY A 1 96 ? 4.751 -12.422 14.897 1.00 94.88 96 GLY A CA 1
ATOM 741 C C . GLY A 1 96 ? 4.294 -11.057 14.386 1.00 94.88 96 GLY A C 1
ATOM 742 O O . GLY A 1 96 ? 3.371 -10.492 14.982 1.00 94.88 96 GLY A O 1
ATOM 743 N N . LYS A 1 97 ? 4.897 -10.529 13.320 1.00 95.00 97 LYS A N 1
ATOM 744 C CA . LYS A 1 97 ? 4.437 -9.337 12.602 1.00 95.00 97 LYS A CA 1
ATOM 745 C C . LYS A 1 97 ? 3.666 -9.735 11.350 1.00 95.00 97 LYS A C 1
ATOM 747 O O . LYS A 1 97 ? 3.556 -10.900 11.000 1.00 95.00 97 LYS A O 1
ATOM 752 N N . ILE A 1 98 ? 3.009 -8.762 10.735 1.00 96.25 98 ILE A N 1
ATOM 753 C CA . ILE A 1 98 ? 2.311 -8.949 9.464 1.00 96.25 98 ILE A CA 1
ATOM 754 C C . ILE A 1 98 ? 3.089 -8.167 8.413 1.00 96.25 98 ILE A C 1
ATOM 756 O O . ILE A 1 98 ? 3.433 -7.004 8.625 1.00 96.25 98 ILE A O 1
ATOM 760 N N . GLU A 1 99 ? 3.293 -8.764 7.245 1.00 97.56 99 GLU A N 1
ATOM 761 C CA . GLU A 1 99 ? 3.940 -8.099 6.121 1.00 97.56 99 GLU A CA 1
ATOM 762 C C . GLU A 1 99 ? 2.901 -7.542 5.146 1.00 97.56 99 GLU A C 1
ATOM 764 O O . GLU A 1 99 ? 1.725 -7.923 5.110 1.00 97.56 99 GLU A O 1
ATOM 769 N N . PHE A 1 100 ? 3.356 -6.678 4.247 1.00 98.25 100 PHE A N 1
ATOM 770 C CA . PHE A 1 100 ? 2.586 -6.326 3.061 1.00 98.25 100 PHE A CA 1
ATOM 771 C C . PHE A 1 100 ? 3.449 -6.335 1.810 1.00 98.25 100 PHE A C 1
ATOM 773 O O . PHE A 1 100 ? 4.674 -6.211 1.843 1.00 98.25 100 PHE A O 1
ATOM 780 N N . VAL A 1 101 ? 2.785 -6.483 0.668 1.00 98.38 101 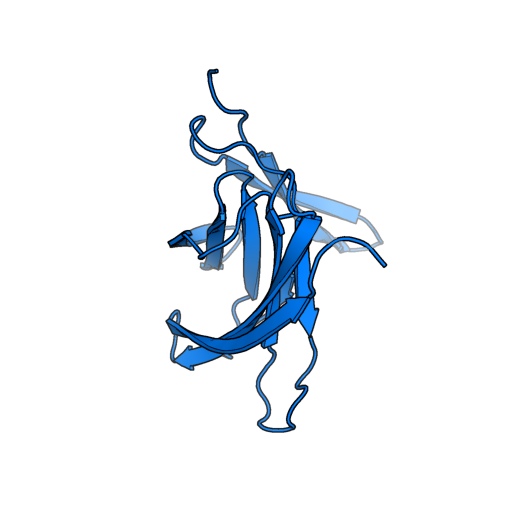VAL A N 1
ATOM 781 C CA . VAL A 1 101 ? 3.417 -6.481 -0.646 1.00 98.38 101 VAL A CA 1
ATOM 782 C C . VAL A 1 101 ? 3.000 -5.245 -1.413 1.00 98.38 101 VAL A C 1
ATOM 784 O O . VAL A 1 101 ? 1.819 -4.909 -1.455 1.00 98.38 101 VAL A O 1
ATOM 787 N N . VAL A 1 102 ? 3.962 -4.626 -2.092 1.00 98.25 102 VAL A N 1
ATOM 788 C CA . VAL A 1 102 ? 3.726 -3.644 -3.152 1.00 98.25 102 VAL A CA 1
ATOM 789 C C . VAL A 1 102 ? 4.243 -4.230 -4.461 1.00 98.25 102 VAL A C 1
ATOM 791 O O . VAL A 1 102 ? 5.410 -4.614 -4.563 1.00 98.25 102 VAL A O 1
ATOM 794 N N . LYS A 1 103 ? 3.383 -4.327 -5.477 1.00 97.44 103 LYS A N 1
ATOM 795 C CA . LYS A 1 103 ? 3.713 -4.927 -6.775 1.00 97.44 103 LYS A CA 1
ATOM 796 C C . LYS A 1 103 ? 3.485 -3.952 -7.921 1.00 97.44 103 LYS A C 1
ATOM 798 O O . LYS A 1 103 ? 2.369 -3.468 -8.118 1.00 97.44 103 LYS A O 1
ATOM 803 N N . GLY A 1 104 ? 4.520 -3.746 -8.728 1.00 95.94 104 GLY A N 1
ATOM 804 C CA . GLY A 1 104 ? 4.470 -2.965 -9.964 1.00 95.94 104 GLY A CA 1
ATOM 805 C C . GLY A 1 104 ? 4.966 -3.744 -11.177 1.00 95.94 104 GLY A C 1
ATOM 806 O O . GLY A 1 104 ? 5.454 -4.871 -11.061 1.00 95.94 104 GLY A O 1
ATOM 807 N N . PHE A 1 105 ? 4.827 -3.138 -12.352 1.00 95.06 105 PHE A N 1
ATOM 808 C CA . PHE A 1 105 ? 5.347 -3.675 -13.602 1.00 95.06 105 PHE A CA 1
ATOM 809 C C . PHE A 1 105 ? 5.829 -2.573 -14.550 1.00 95.06 105 PHE A C 1
ATOM 811 O O . PHE A 1 105 ? 5.290 -1.464 -14.599 1.00 95.06 105 PHE A O 1
ATOM 818 N N . VAL A 1 106 ? 6.837 -2.886 -15.357 1.00 94.19 106 VAL A N 1
ATOM 819 C CA . VAL A 1 106 ? 7.459 -1.938 -16.289 1.00 94.19 106 VAL A CA 1
ATOM 820 C C . VAL A 1 106 ? 7.044 -2.259 -17.721 1.00 94.19 106 VAL A C 1
ATOM 822 O O . VAL A 1 106 ? 7.017 -3.411 -18.136 1.00 94.19 106 VAL A O 1
ATOM 825 N N . ILE A 1 107 ? 6.724 -1.228 -18.505 1.00 90.44 107 ILE A N 1
ATOM 826 C CA . ILE A 1 107 ? 6.451 -1.348 -19.944 1.00 90.44 107 ILE A CA 1
ATOM 827 C C . ILE A 1 107 ? 7.558 -0.651 -20.752 1.00 90.44 107 ILE A C 1
ATOM 829 O O . ILE A 1 107 ? 8.028 0.409 -20.336 1.00 90.44 107 ILE A O 1
ATOM 833 N N . PRO A 1 108 ? 7.979 -1.204 -21.908 1.00 91.56 108 PRO A N 1
ATOM 834 C CA . PRO A 1 108 ? 7.446 -2.402 -22.561 1.00 91.56 108 PRO A CA 1
ATOM 835 C C . PRO A 1 108 ? 8.093 -3.723 -22.106 1.00 91.56 108 PRO A C 1
ATOM 837 O O . PRO A 1 108 ? 7.714 -4.759 -22.641 1.00 91.56 108 PRO A O 1
ATOM 840 N N . SER A 1 109 ? 9.055 -3.714 -21.170 1.00 92.19 109 SER A N 1
ATOM 841 C CA . SER A 1 109 ? 9.790 -4.929 -20.767 1.00 92.19 109 SER A CA 1
ATOM 842 C C . SER A 1 109 ? 8.907 -6.006 -20.133 1.00 92.19 109 SER A C 1
ATOM 844 O O . SER A 1 109 ? 9.306 -7.163 -20.116 1.00 92.19 109 SER A O 1
ATOM 846 N N . ALA A 1 110 ? 7.718 -5.638 -19.646 1.00 91.50 110 ALA A N 1
ATOM 847 C CA . ALA A 1 110 ? 6.776 -6.481 -18.910 1.00 91.50 110 ALA A CA 1
ATOM 848 C C . ALA A 1 110 ? 7.367 -7.103 -17.631 1.00 91.50 110 ALA A C 1
ATOM 850 O O . ALA A 1 110 ? 6.800 -8.049 -17.089 1.00 91.50 110 ALA A O 1
ATOM 851 N N . GLU A 1 111 ? 8.487 -6.567 -17.138 1.00 95.19 111 GLU A N 1
ATOM 852 C CA . GLU A 1 111 ? 9.095 -6.989 -15.878 1.00 95.19 111 GLU A CA 1
ATOM 853 C C . GLU A 1 111 ? 8.150 -6.677 -14.722 1.00 95.19 111 GLU A C 1
ATOM 855 O O . GLU A 1 111 ? 7.588 -5.582 -14.651 1.00 95.19 111 GLU A O 1
ATOM 860 N N . ILE A 1 112 ? 7.985 -7.637 -13.817 1.00 95.81 112 ILE A N 1
ATOM 861 C CA . ILE A 1 112 ? 7.168 -7.496 -12.612 1.00 95.81 112 ILE A CA 1
ATOM 862 C C . ILE A 1 112 ? 8.109 -7.425 -11.418 1.00 95.81 112 ILE A C 1
ATOM 864 O O . ILE A 1 112 ? 8.955 -8.302 -11.236 1.00 95.81 112 ILE A O 1
ATOM 868 N N . HIS A 1 113 ? 7.929 -6.408 -10.580 1.00 97.38 113 HIS A N 1
ATOM 869 C CA . HIS A 1 113 ? 8.656 -6.260 -9.323 1.00 97.38 113 HIS A CA 1
ATOM 870 C C . HIS A 1 113 ? 7.670 -6.385 -8.165 1.00 97.38 113 HIS A C 1
ATOM 872 O O . HIS A 1 113 ? 6.651 -5.692 -8.146 1.00 97.38 113 HIS A O 1
ATOM 878 N N . ALA A 1 114 ? 7.976 -7.257 -7.209 1.00 97.50 114 ALA A N 1
ATOM 879 C CA . ALA A 1 114 ? 7.253 -7.378 -5.950 1.00 97.50 114 ALA A CA 1
ATOM 880 C C . ALA A 1 114 ? 8.201 -7.063 -4.791 1.00 97.50 114 ALA A C 1
ATOM 882 O O . ALA A 1 114 ? 9.285 -7.644 -4.705 1.00 97.50 114 ALA A O 1
ATOM 883 N N . PHE A 1 115 ? 7.776 -6.161 -3.915 1.00 98.38 115 PHE A N 1
ATOM 884 C CA . PHE A 1 115 ? 8.508 -5.725 -2.731 1.00 98.38 115 PHE A CA 1
ATOM 885 C C . PHE A 1 115 ? 7.708 -6.148 -1.502 1.00 98.38 115 PHE A C 1
ATOM 887 O O . PHE A 1 115 ? 6.543 -5.772 -1.391 1.00 98.38 115 PHE A O 1
ATOM 894 N N . ILE A 1 116 ? 8.311 -6.948 -0.627 1.00 98.12 116 ILE A N 1
ATOM 895 C CA . ILE A 1 116 ? 7.741 -7.333 0.666 1.00 98.12 116 ILE A CA 1
ATOM 896 C C . ILE A 1 116 ? 8.315 -6.398 1.718 1.00 98.12 116 ILE A C 1
ATOM 898 O O . ILE A 1 116 ? 9.540 -6.253 1.798 1.00 98.12 116 ILE A O 1
ATOM 902 N N . PHE A 1 117 ? 7.427 -5.789 2.491 1.00 98.56 117 PHE A N 1
ATOM 903 C CA . PHE A 1 117 ? 7.754 -4.890 3.580 1.00 98.56 117 PHE A CA 1
ATOM 904 C C . PHE A 1 117 ? 7.381 -5.494 4.924 1.00 98.56 117 PHE A C 1
ATOM 906 O O . PHE A 1 117 ? 6.356 -6.162 5.034 1.00 98.56 117 PHE A O 1
ATOM 913 N N . GLU A 1 118 ? 8.178 -5.164 5.930 1.00 98.06 118 GLU A N 1
ATOM 914 C CA . GLU A 1 118 ? 7.919 -5.458 7.337 1.00 98.06 118 GLU A CA 1
ATOM 915 C C . GLU A 1 118 ? 8.194 -4.201 8.169 1.00 98.06 118 GLU A C 1
ATOM 917 O O . GLU A 1 118 ? 9.048 -3.377 7.810 1.00 98.06 118 GLU A O 1
ATOM 922 N N . ALA A 1 119 ? 7.470 -4.040 9.275 1.00 97.50 119 ALA A N 1
ATOM 923 C CA . ALA A 1 119 ? 7.749 -2.999 10.249 1.00 97.50 119 ALA A CA 1
ATOM 924 C C . ALA A 1 119 ? 9.014 -3.314 11.068 1.00 97.50 119 ALA A C 1
ATOM 926 O O . ALA A 1 119 ? 9.170 -4.386 11.661 1.00 97.50 119 ALA A O 1
ATOM 927 N N . ILE A 1 120 ? 9.904 -2.329 11.173 1.00 97.12 120 ILE A N 1
ATOM 928 C CA . ILE A 1 120 ? 11.090 -2.363 12.050 1.00 97.12 120 ILE A CA 1
ATOM 929 C C . ILE A 1 120 ? 10.926 -1.482 13.295 1.00 97.12 120 ILE A C 1
ATOM 931 O O . ILE A 1 120 ? 11.840 -1.363 14.113 1.00 97.12 120 ILE A O 1
ATOM 935 N N . GLY A 1 121 ? 9.761 -0.854 13.426 1.00 96.56 121 GLY A N 1
ATOM 936 C CA . GLY A 1 121 ? 9.334 -0.017 14.533 1.00 96.56 121 GLY A CA 1
ATOM 937 C C . GLY A 1 121 ? 8.055 0.729 14.166 1.00 96.56 121 GLY A C 1
ATOM 938 O O . GLY A 1 121 ? 7.581 0.620 13.039 1.00 96.56 121 GLY A O 1
ATOM 939 N N . ASP A 1 122 ? 7.564 1.521 15.115 1.00 96.88 122 ASP A N 1
ATOM 940 C CA . ASP A 1 122 ? 6.420 2.422 14.940 1.00 96.88 122 ASP A CA 1
ATOM 941 C C . ASP A 1 122 ? 6.614 3.301 13.693 1.00 96.88 122 ASP A C 1
ATOM 943 O O . ASP A 1 122 ? 7.644 3.983 13.541 1.00 96.88 122 ASP A O 1
ATOM 947 N N . ASN A 1 123 ? 5.660 3.213 12.765 1.00 96.94 123 ASN A N 1
ATOM 948 C CA . ASN A 1 123 ? 5.608 3.96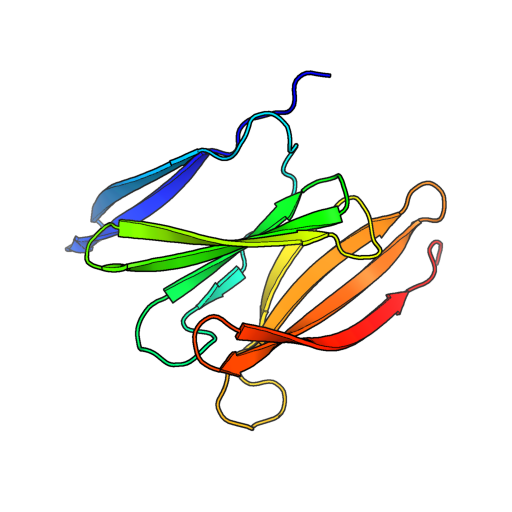3 11.519 1.00 96.94 123 ASN A CA 1
ATOM 949 C C . ASN A 1 123 ? 6.857 3.830 10.626 1.00 96.94 123 ASN A C 1
ATOM 951 O O . ASN A 1 123 ? 7.115 4.667 9.752 1.00 96.94 123 ASN A O 1
ATOM 955 N N . THR A 1 124 ? 7.660 2.779 10.828 1.00 97.69 124 THR A N 1
ATOM 956 C CA . THR A 1 124 ? 8.943 2.583 10.145 1.00 97.69 124 THR A CA 1
ATOM 957 C C . THR A 1 124 ? 9.013 1.200 9.510 1.00 97.69 124 THR A C 1
ATOM 959 O O . THR A 1 124 ? 8.981 0.184 10.198 1.00 97.69 124 THR A O 1
ATOM 962 N N . TYR A 1 125 ? 9.203 1.167 8.191 1.00 98.00 125 TYR A N 1
ATOM 963 C CA . TYR A 1 125 ? 9.113 -0.048 7.380 1.00 98.00 125 TYR A CA 1
ATOM 964 C C . TYR A 1 125 ? 10.360 -0.240 6.522 1.00 98.00 125 TYR A C 1
ATOM 966 O O . TYR A 1 125 ? 10.925 0.734 6.013 1.00 98.00 125 TYR A O 1
ATOM 974 N N . GLU A 1 126 ? 10.760 -1.489 6.302 1.00 97.69 126 GLU A N 1
ATOM 975 C CA . GLU A 1 126 ? 11.844 -1.827 5.382 1.00 97.69 126 GLU A CA 1
ATOM 976 C C . GLU A 1 126 ? 11.430 -2.878 4.355 1.00 97.69 126 GLU A C 1
ATOM 978 O O . GLU A 1 126 ? 10.562 -3.708 4.607 1.00 97.69 126 GLU A O 1
ATOM 983 N N . ILE A 1 127 ? 12.075 -2.856 3.186 1.00 98.06 127 ILE A N 1
ATOM 984 C CA . ILE A 1 127 ? 11.914 -3.912 2.184 1.00 98.06 127 ILE A CA 1
ATOM 985 C C . ILE A 1 127 ? 12.780 -5.096 2.607 1.00 98.06 127 ILE A C 1
ATOM 987 O O . ILE A 1 127 ? 13.990 -5.105 2.366 1.00 98.06 127 ILE A O 1
ATOM 991 N N . ILE A 1 128 ? 12.157 -6.120 3.178 1.00 97.12 128 ILE A N 1
ATOM 992 C CA . ILE A 1 128 ? 12.842 -7.351 3.586 1.00 97.12 128 ILE A CA 1
ATOM 993 C C . ILE A 1 128 ? 13.104 -8.287 2.398 1.00 97.12 128 ILE A C 1
ATOM 995 O O . ILE A 1 128 ? 14.029 -9.108 2.415 1.00 97.12 128 ILE A O 1
ATOM 999 N N . LYS A 1 129 ? 12.319 -8.164 1.316 1.00 97.25 129 LYS A N 1
ATOM 1000 C CA . LYS A 1 129 ? 12.486 -8.997 0.121 1.00 97.25 129 LYS A CA 1
ATOM 1001 C C . LYS A 1 129 ? 12.027 -8.316 -1.162 1.00 97.25 129 LYS A C 1
ATOM 1003 O O . LYS A 1 129 ? 10.951 -7.737 -1.222 1.00 97.25 129 LYS A O 1
ATOM 1008 N N . THR A 1 130 ? 12.798 -8.523 -2.229 1.00 97.69 130 THR A N 1
ATOM 1009 C CA . THR A 1 130 ? 12.407 -8.164 -3.598 1.00 97.69 130 THR A CA 1
ATOM 1010 C C . THR A 1 130 ? 12.399 -9.399 -4.490 1.00 97.69 130 THR A C 1
ATOM 1012 O O . THR A 1 130 ? 13.354 -10.183 -4.488 1.00 97.69 130 THR A O 1
ATOM 1015 N N . PHE A 1 131 ? 11.347 -9.544 -5.292 1.00 96.44 131 PHE A N 1
ATOM 1016 C CA . PHE A 1 131 ? 11.277 -10.494 -6.396 1.00 96.44 131 PHE A CA 1
ATOM 1017 C C . PHE A 1 131 ? 11.162 -9.742 -7.716 1.00 96.44 131 PHE A C 1
ATOM 1019 O O . PHE A 1 131 ? 10.274 -8.907 -7.882 1.00 96.44 131 PHE A O 1
ATOM 1026 N N . ASN A 1 132 ? 12.043 -10.079 -8.654 1.00 96.25 132 ASN A N 1
ATOM 1027 C CA . ASN A 1 132 ? 12.011 -9.559 -10.013 1.00 96.25 132 ASN A CA 1
ATOM 1028 C C . ASN A 1 132 ? 11.700 -10.715 -10.951 1.00 96.25 132 ASN A C 1
ATOM 1030 O O . ASN A 1 132 ? 12.457 -11.688 -11.015 1.00 96.25 132 ASN A O 1
ATOM 1034 N N . PHE A 1 133 ? 10.592 -10.601 -11.666 1.00 93.94 133 PHE A N 1
ATOM 1035 C CA . PHE A 1 133 ? 10.190 -11.562 -12.674 1.00 93.94 133 PHE A CA 1
ATOM 1036 C C . PHE A 1 133 ? 10.412 -10.919 -14.042 1.00 93.94 133 PHE A C 1
ATOM 1038 O O . PHE A 1 133 ? 9.891 -9.823 -14.277 1.00 93.94 133 PHE A O 1
ATOM 1045 N N . PRO A 1 134 ? 11.196 -11.550 -14.930 1.00 92.00 134 PRO A N 1
ATOM 1046 C CA . PRO A 1 134 ? 11.350 -11.050 -16.286 1.00 92.00 134 PRO A CA 1
ATOM 1047 C C . PRO A 1 134 ? 9.986 -11.044 -16.979 1.00 92.00 134 PRO A C 1
ATOM 1049 O O . PRO A 1 134 ? 9.146 -11.908 -16.725 1.00 92.00 134 PRO A O 1
ATOM 1052 N N . GLY A 1 135 ? 9.757 -10.064 -17.846 1.00 80.88 135 GLY A N 1
ATOM 1053 C CA . GLY A 1 135 ? 8.560 -10.068 -18.671 1.00 80.88 135 GLY A CA 1
ATOM 1054 C C . GLY A 1 135 ? 8.681 -11.047 -19.833 1.00 80.88 135 GLY A C 1
ATOM 1055 O O . GLY A 1 135 ? 9.723 -11.105 -20.485 1.00 80.88 135 GLY A O 1
ATOM 1056 N N . GLY A 1 136 ? 7.591 -11.760 -20.130 1.00 65.12 136 GLY A N 1
ATOM 1057 C CA . GLY A 1 136 ? 7.428 -12.476 -21.398 1.00 65.12 136 GLY A CA 1
ATOM 1058 C C . GLY A 1 136 ? 7.600 -13.997 -21.391 1.00 65.12 136 GLY A C 1
ATOM 1059 O O . GLY A 1 136 ? 8.157 -14.501 -22.364 1.00 65.12 136 GLY A O 1
ATOM 1060 N N . ASP A 1 137 ? 7.058 -14.703 -20.392 1.00 48.12 137 ASP A N 1
ATOM 1061 C CA . ASP A 1 137 ? 6.749 -16.143 -20.497 1.00 48.12 137 ASP A CA 1
ATOM 1062 C C . ASP A 1 137 ? 5.229 -16.396 -20.483 1.00 48.12 137 ASP A C 1
ATOM 1064 O O . ASP A 1 137 ? 4.539 -15.842 -19.592 1.00 48.12 137 ASP A O 1
#